Protein AF-A0A7R9JZ97-F1 (afdb_monomer_lite)

Structure (mmCIF, N/CA/C/O backbone):
data_AF-A0A7R9JZ97-F1
#
_entry.id   AF-A0A7R9JZ97-F1
#
loop_
_atom_site.group_PDB
_atom_site.id
_atom_site.type_symbol
_atom_site.label_atom_id
_atom_site.label_alt_id
_atom_site.label_comp_id
_atom_site.label_asym_id
_atom_site.label_entity_id
_atom_site.label_seq_id
_atom_site.pdbx_PDB_ins_code
_atom_site.Cartn_x
_atom_site.Cartn_y
_atom_site.Cartn_z
_atom_site.occupancy
_atom_site.B_iso_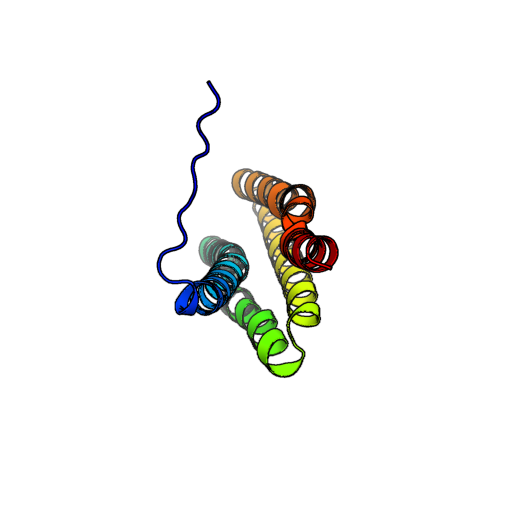or_equiv
_atom_site.auth_seq_id
_atom_site.auth_comp_id
_atom_site.auth_asym_id
_atom_site.auth_atom_id
_atom_site.pdbx_PDB_model_num
ATOM 1 N N . MET A 1 1 ? 43.586 3.370 1.652 1.00 38.28 1 MET A N 1
ATOM 2 C CA . MET A 1 1 ? 42.762 2.169 1.900 1.00 38.28 1 MET A CA 1
ATOM 3 C C . MET A 1 1 ? 41.304 2.519 1.647 1.00 38.28 1 MET A C 1
ATOM 5 O O . MET A 1 1 ? 40.655 3.074 2.518 1.00 38.28 1 MET A O 1
ATOM 9 N N . THR A 1 2 ? 40.803 2.261 0.443 1.00 35.91 2 THR A N 1
ATOM 10 C CA . THR A 1 2 ? 39.376 2.375 0.111 1.00 35.91 2 THR A CA 1
ATOM 11 C C . THR A 1 2 ? 39.011 1.128 -0.677 1.00 35.91 2 THR A C 1
ATOM 13 O O . THR A 1 2 ? 39.303 1.010 -1.865 1.00 35.91 2 THR A O 1
ATOM 16 N N . GLY A 1 3 ? 38.454 0.145 0.029 1.00 35.94 3 GLY A N 1
ATOM 17 C CA . GLY A 1 3 ? 37.932 -1.073 -0.573 1.00 35.94 3 GLY A CA 1
ATOM 18 C C . GLY A 1 3 ? 36.780 -0.721 -1.505 1.00 35.94 3 GLY A C 1
ATOM 19 O O . GLY A 1 3 ? 35.680 -0.416 -1.053 1.00 35.94 3 GLY A O 1
ATOM 20 N N . ARG A 1 4 ? 37.043 -0.746 -2.813 1.00 39.22 4 ARG A N 1
ATOM 21 C CA . ARG A 1 4 ? 36.002 -0.888 -3.828 1.00 39.22 4 ARG A CA 1
ATOM 22 C C . ARG A 1 4 ? 35.438 -2.296 -3.679 1.00 39.22 4 ARG A C 1
ATOM 24 O O . ARG A 1 4 ? 36.091 -3.253 -4.078 1.00 39.22 4 ARG A O 1
ATOM 31 N N . SER A 1 5 ? 34.232 -2.431 -3.139 1.00 38.88 5 SER A N 1
ATOM 32 C CA . SER A 1 5 ? 33.406 -3.599 -3.432 1.00 38.88 5 SER A CA 1
ATOM 33 C C . SER A 1 5 ? 32.887 -3.441 -4.861 1.00 38.88 5 SER A C 1
ATOM 35 O O . SER A 1 5 ? 31.797 -2.938 -5.126 1.00 38.88 5 SER A O 1
ATOM 37 N N . SER A 1 6 ? 33.737 -3.807 -5.817 1.00 40.62 6 SER A N 1
ATOM 38 C CA . SER A 1 6 ? 33.324 -4.132 -7.174 1.00 40.62 6 SER A CA 1
ATOM 39 C C . SER A 1 6 ? 32.342 -5.294 -7.081 1.00 40.62 6 SER A C 1
ATOM 41 O O . SER A 1 6 ? 32.736 -6.446 -6.926 1.00 40.62 6 SER A O 1
ATOM 43 N N . PHE A 1 7 ? 31.053 -4.968 -7.114 1.00 47.00 7 PHE A N 1
ATOM 44 C CA . PHE A 1 7 ? 30.013 -5.915 -7.477 1.00 47.00 7 PHE A CA 1
ATOM 45 C C . PHE A 1 7 ? 30.275 -6.253 -8.944 1.00 47.00 7 PHE A C 1
ATOM 47 O O . PHE A 1 7 ? 29.894 -5.488 -9.827 1.00 47.00 7 PHE A O 1
ATOM 54 N N . ASP A 1 8 ? 31.058 -7.302 -9.181 1.00 45.81 8 ASP A N 1
ATOM 55 C CA . ASP A 1 8 ? 31.344 -7.805 -10.517 1.00 45.81 8 ASP A CA 1
ATOM 56 C C . ASP A 1 8 ? 30.029 -8.382 -11.062 1.00 45.81 8 ASP A C 1
ATOM 58 O O . ASP A 1 8 ? 29.520 -9.366 -10.507 1.00 45.81 8 ASP A O 1
ATOM 62 N N . PRO A 1 9 ? 29.371 -7.736 -12.042 1.00 45.81 9 PRO A N 1
ATOM 63 C CA . PRO A 1 9 ? 28.122 -8.247 -12.555 1.00 45.81 9 PRO A CA 1
ATOM 64 C C . PRO A 1 9 ? 28.486 -9.422 -13.456 1.00 45.81 9 PRO A C 1
ATOM 66 O O . PRO A 1 9 ? 28.902 -9.244 -14.600 1.00 45.81 9 PRO A O 1
ATOM 69 N N . GLY A 1 10 ? 28.355 -10.632 -12.913 1.00 47.16 10 GLY A N 1
ATOM 70 C CA . GLY A 1 10 ? 28.455 -11.859 -13.687 1.00 47.16 10 GLY A CA 1
ATOM 71 C C . GLY A 1 10 ? 27.667 -11.734 -14.993 1.00 47.16 10 GLY A C 1
ATOM 72 O O . GLY A 1 10 ? 26.502 -11.351 -14.985 1.00 47.16 10 GLY A O 1
ATOM 73 N N . ASN A 1 11 ? 28.351 -12.032 -16.096 1.00 51.38 11 ASN A N 1
ATOM 74 C CA . ASN A 1 11 ? 27.884 -12.031 -17.481 1.00 51.38 11 ASN A CA 1
ATOM 75 C C . ASN A 1 11 ? 27.031 -10.802 -17.918 1.00 51.38 11 ASN A C 1
ATOM 77 O O . ASN A 1 11 ? 25.816 -10.777 -17.689 1.00 51.38 11 ASN A O 1
ATOM 81 N N . PRO A 1 12 ? 27.609 -9.817 -18.641 1.00 57.66 12 PRO A N 1
ATOM 82 C CA . PRO A 1 12 ? 26.900 -8.610 -19.086 1.00 57.66 12 PRO A CA 1
ATOM 83 C C . PRO A 1 12 ? 25.666 -8.889 -19.963 1.00 57.66 12 PRO A C 1
ATOM 85 O O . PRO A 1 12 ? 24.731 -8.094 -19.947 1.00 57.66 12 PRO A O 1
ATOM 88 N N . GLU A 1 13 ? 25.591 -10.043 -20.641 1.00 58.62 13 GLU A N 1
ATOM 89 C CA . GLU A 1 13 ? 24.392 -10.473 -21.387 1.00 58.62 13 GLU A CA 1
ATOM 90 C C . GLU A 1 13 ? 23.149 -10.693 -20.503 1.00 58.62 13 GLU A C 1
ATOM 92 O O . GLU A 1 13 ? 22.011 -10.647 -20.982 1.00 58.62 13 GLU A O 1
ATOM 97 N N . TYR A 1 14 ? 23.350 -10.958 -19.210 1.00 59.50 14 TYR A N 1
ATOM 98 C CA . TYR A 1 14 ? 22.276 -11.251 -18.261 1.00 59.50 14 TYR A CA 1
ATOM 99 C C . TYR A 1 14 ? 21.974 -10.087 -17.315 1.00 59.50 14 TYR A C 1
ATOM 101 O O . TYR A 1 14 ? 20.901 -10.086 -16.707 1.00 59.50 14 TYR A O 1
ATOM 109 N N . GLY A 1 15 ? 22.841 -9.072 -17.240 1.00 62.28 15 GLY A N 1
ATOM 110 C CA . GLY A 1 15 ? 22.661 -7.903 -16.373 1.00 62.28 15 GLY A CA 1
ATOM 111 C C . GLY A 1 15 ? 21.317 -7.200 -16.587 1.00 62.28 15 GLY A C 1
ATOM 112 O O . GLY A 1 15 ? 20.566 -6.993 -15.632 1.00 62.28 15 GLY A O 1
ATOM 113 N N . ASP A 1 16 ? 20.949 -6.941 -17.844 1.00 63.81 16 ASP A N 1
ATOM 114 C CA . ASP A 1 16 ? 19.695 -6.254 -18.189 1.00 63.81 16 ASP A CA 1
ATOM 115 C C . ASP A 1 16 ? 18.449 -7.104 -17.903 1.00 63.81 16 ASP A C 1
ATOM 117 O O . ASP A 1 16 ? 17.411 -6.600 -17.458 1.00 63.81 16 ASP A O 1
ATOM 121 N N . LYS A 1 17 ? 18.544 -8.423 -18.112 1.00 69.19 17 LYS A N 1
ATOM 122 C CA . LYS A 1 17 ? 17.447 -9.365 -17.841 1.00 69.19 17 LYS A CA 1
ATOM 123 C C . LYS A 1 17 ? 17.207 -9.498 -16.338 1.00 69.19 17 LYS A C 1
ATOM 125 O O . LYS A 1 17 ? 16.062 -9.416 -15.893 1.00 69.19 17 LYS A O 1
ATOM 130 N N . VAL A 1 18 ? 18.277 -9.631 -15.554 1.00 71.75 18 VAL A N 1
ATOM 131 C CA . VAL A 1 18 ? 18.224 -9.702 -14.087 1.00 71.75 18 VAL A CA 1
ATOM 132 C C . VAL A 1 18 ? 17.720 -8.384 -13.499 1.00 71.75 18 VAL A C 1
ATOM 134 O O . VAL A 1 18 ? 16.850 -8.406 -12.630 1.00 71.75 18 VAL A O 1
ATOM 137 N N . ALA A 1 19 ? 18.165 -7.236 -14.019 1.00 67.38 19 ALA A N 1
ATOM 138 C CA . ALA A 1 19 ? 17.659 -5.928 -13.605 1.00 67.38 19 ALA A CA 1
ATOM 139 C C . ALA A 1 19 ? 16.147 -5.792 -13.858 1.00 67.38 19 ALA A C 1
ATOM 141 O O . ALA A 1 19 ? 15.405 -5.321 -12.991 1.00 67.38 19 ALA A O 1
ATOM 142 N N . LYS A 1 20 ? 15.658 -6.264 -15.012 1.00 66.25 20 LYS A N 1
ATOM 143 C CA . LYS A 1 20 ? 14.229 -6.234 -15.360 1.00 66.25 20 LYS A CA 1
ATOM 144 C C . LYS A 1 20 ? 13.383 -7.140 -14.463 1.00 66.25 20 LYS A C 1
ATOM 146 O O . LYS A 1 20 ? 12.295 -6.733 -14.058 1.00 66.25 20 LYS A O 1
ATOM 151 N N . VAL A 1 21 ? 13.863 -8.343 -14.149 1.00 73.00 21 VAL A N 1
ATOM 152 C CA . VAL A 1 21 ? 13.177 -9.269 -13.231 1.00 73.00 21 VAL A CA 1
ATOM 153 C C . VAL A 1 21 ? 13.182 -8.710 -11.811 1.00 73.00 21 VAL A C 1
ATOM 155 O O . VAL A 1 21 ? 12.120 -8.600 -11.209 1.00 73.00 21 VAL A O 1
ATOM 158 N N . SER A 1 22 ? 14.337 -8.255 -11.320 1.00 70.25 22 SER A N 1
ATOM 159 C CA . SER A 1 22 ? 14.476 -7.638 -9.996 1.00 70.25 22 SER A CA 1
ATOM 160 C C . SER A 1 22 ? 13.522 -6.452 -9.816 1.00 70.25 22 SER A C 1
ATOM 162 O O . SER A 1 22 ? 12.802 -6.382 -8.821 1.00 70.25 22 SER A O 1
ATOM 164 N N . ARG A 1 23 ? 13.401 -5.581 -10.831 1.00 65.38 23 ARG A N 1
ATOM 165 C CA . ARG A 1 23 ? 12.459 -4.449 -10.822 1.00 65.38 23 ARG A CA 1
ATOM 166 C C . ARG A 1 23 ? 10.999 -4.894 -10.707 1.00 65.38 23 ARG A C 1
ATOM 168 O O . ARG A 1 23 ? 10.229 -4.264 -9.988 1.00 65.38 23 ARG A O 1
ATOM 175 N N . LYS A 1 24 ? 10.609 -5.965 -11.405 1.00 70.19 24 LYS A N 1
ATOM 176 C CA . LYS A 1 24 ? 9.248 -6.518 -11.327 1.00 70.19 24 LYS A CA 1
ATOM 177 C C . LYS A 1 24 ? 8.976 -7.164 -9.970 1.00 70.19 24 LYS A C 1
ATOM 179 O O . LYS A 1 24 ? 7.922 -6.919 -9.397 1.00 70.19 24 LYS A O 1
ATOM 184 N N . THR A 1 25 ? 9.924 -7.930 -9.437 1.00 73.38 25 THR A N 1
ATOM 185 C CA . THR A 1 25 ? 9.796 -8.573 -8.122 1.00 73.38 25 THR A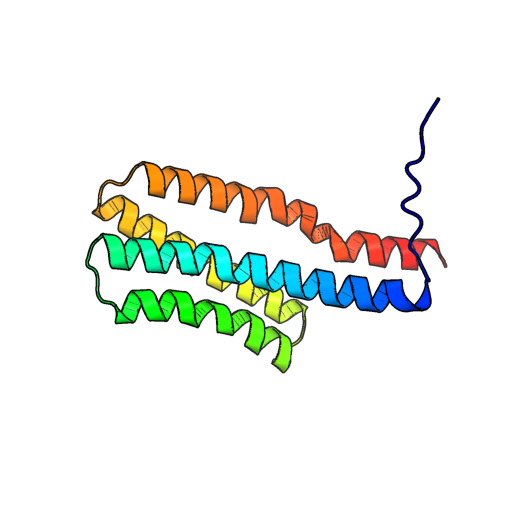 CA 1
ATOM 186 C C . THR A 1 25 ? 9.674 -7.542 -7.004 1.00 73.38 25 THR A C 1
ATOM 188 O O . THR A 1 25 ? 8.810 -7.673 -6.141 1.00 73.38 25 THR A O 1
ATOM 191 N N . LEU A 1 26 ? 10.480 -6.478 -7.051 1.00 68.69 26 LEU A N 1
ATOM 192 C CA . LEU A 1 26 ? 10.370 -5.353 -6.121 1.00 68.69 26 LEU A CA 1
ATOM 193 C C . LEU A 1 26 ? 9.006 -4.670 -6.213 1.00 68.69 26 LEU A C 1
ATOM 195 O O . LEU A 1 26 ? 8.412 -4.398 -5.176 1.00 68.69 26 LEU A O 1
ATOM 199 N N . LEU A 1 27 ? 8.491 -4.439 -7.426 1.00 69.00 27 LEU A N 1
ATOM 200 C CA . LEU A 1 27 ? 7.166 -3.847 -7.626 1.00 69.00 27 LEU A CA 1
ATOM 201 C C . LEU A 1 27 ? 6.061 -4.717 -7.014 1.00 69.00 27 LEU A C 1
ATOM 203 O O . LEU A 1 27 ? 5.209 -4.195 -6.305 1.00 69.00 27 LEU A O 1
ATOM 207 N N . VAL A 1 28 ? 6.107 -6.036 -7.215 1.00 73.38 28 VAL A N 1
ATOM 208 C CA . VAL A 1 28 ? 5.149 -6.968 -6.598 1.00 73.38 28 VAL A CA 1
ATOM 209 C C . VAL A 1 28 ? 5.254 -6.940 -5.072 1.00 73.38 28 VAL A C 1
ATOM 211 O O . VAL A 1 28 ? 4.234 -6.845 -4.397 1.00 73.38 28 VAL A O 1
ATOM 214 N N . GLY A 1 29 ? 6.468 -6.962 -4.513 1.00 73.94 29 GLY A N 1
ATOM 215 C CA . GLY A 1 29 ? 6.666 -6.882 -3.061 1.00 73.94 29 GLY A CA 1
ATOM 216 C C . GLY A 1 29 ? 6.100 -5.594 -2.454 1.00 73.94 29 GLY A C 1
ATOM 217 O O . GLY A 1 29 ? 5.501 -5.619 -1.381 1.00 73.94 29 GLY A O 1
ATOM 218 N N . LEU A 1 30 ? 6.233 -4.483 -3.178 1.00 70.88 30 LEU A N 1
ATOM 219 C CA . LEU A 1 30 ? 5.717 -3.180 -2.774 1.00 70.88 30 LEU A CA 1
ATOM 220 C C . LEU A 1 30 ? 4.190 -3.106 -2.819 1.00 70.88 30 LEU A C 1
ATOM 222 O O . LEU A 1 30 ? 3.561 -2.587 -1.902 1.00 70.88 30 LEU A O 1
ATOM 226 N N . VAL A 1 31 ? 3.600 -3.661 -3.874 1.00 78.25 31 VAL A N 1
ATOM 227 C CA . VAL A 1 31 ? 2.159 -3.596 -4.113 1.00 78.25 31 VAL A CA 1
ATOM 228 C C . VAL A 1 31 ? 1.391 -4.599 -3.253 1.00 78.25 31 VAL A C 1
ATOM 230 O O . VAL A 1 31 ? 0.273 -4.297 -2.860 1.00 78.25 31 VAL A O 1
ATOM 233 N N . CYS A 1 32 ? 1.963 -5.760 -2.921 1.00 82.88 32 CYS A N 1
ATOM 234 C CA . CYS A 1 32 ? 1.252 -6.808 -2.181 1.00 82.88 32 CYS A CA 1
ATOM 235 C C . CYS A 1 32 ? 1.323 -6.668 -0.655 1.00 82.88 32 CYS A C 1
ATOM 237 O O . CYS A 1 32 ? 0.396 -7.095 0.026 1.00 82.88 32 CYS A O 1
ATOM 239 N N . GLY A 1 33 ? 2.389 -6.083 -0.098 1.00 84.56 33 GLY A N 1
ATOM 240 C CA . GLY A 1 33 ? 2.588 -6.068 1.357 1.00 84.56 33 GLY A CA 1
ATOM 241 C C . GLY A 1 33 ? 1.468 -5.349 2.116 1.00 84.56 33 GLY A C 1
ATOM 242 O O . GLY A 1 33 ? 0.832 -5.928 2.994 1.00 84.56 33 GLY A O 1
ATOM 243 N N . LEU A 1 34 ? 1.198 -4.093 1.756 1.00 87.31 34 LEU A N 1
ATOM 244 C CA . LEU A 1 34 ? 0.224 -3.261 2.462 1.00 87.31 34 LEU A CA 1
ATOM 245 C C . LEU A 1 34 ? -1.230 -3.756 2.314 1.00 87.31 34 LEU A C 1
ATOM 247 O O . LEU A 1 34 ? -1.931 -3.800 3.325 1.00 87.31 34 LEU A O 1
ATOM 251 N N . PRO A 1 35 ? -1.707 -4.173 1.126 1.00 88.94 35 PRO A N 1
ATOM 252 C CA . PRO A 1 35 ? -3.080 -4.653 0.994 1.00 88.94 35 PRO A CA 1
ATOM 253 C C . PRO A 1 35 ? -3.332 -5.993 1.692 1.00 88.94 35 PRO A C 1
ATOM 255 O O . PRO A 1 35 ? -4.446 -6.225 2.156 1.00 88.94 35 PRO A O 1
ATOM 258 N N . CYS A 1 36 ? -2.311 -6.847 1.837 1.00 90.00 36 CYS A N 1
ATOM 259 C CA . CYS A 1 36 ? -2.404 -8.039 2.685 1.00 90.00 36 CYS A CA 1
ATOM 260 C C . CYS A 1 36 ? -2.614 -7.668 4.157 1.00 90.00 36 CYS A C 1
ATOM 262 O O . CYS A 1 36 ? -3.504 -8.220 4.797 1.00 90.00 36 CYS A O 1
ATOM 264 N N . ILE A 1 37 ? -1.854 -6.692 4.668 1.00 89.38 37 ILE A N 1
ATOM 265 C CA . ILE A 1 37 ? -2.013 -6.193 6.042 1.00 89.38 37 ILE A CA 1
ATOM 266 C C . ILE A 1 37 ? -3.407 -5.581 6.235 1.00 89.38 37 ILE A C 1
ATOM 268 O O . ILE A 1 37 ? -4.062 -5.853 7.238 1.00 89.38 37 ILE A O 1
ATOM 272 N N . ALA A 1 38 ? -3.889 -4.788 5.270 1.00 89.31 38 ALA A N 1
ATOM 273 C CA . ALA A 1 38 ? -5.239 -4.229 5.312 1.00 89.31 38 ALA A CA 1
ATOM 274 C C . ALA A 1 38 ? -6.301 -5.338 5.372 1.00 89.31 38 ALA A C 1
ATOM 276 O O . ALA A 1 38 ? -7.169 -5.319 6.239 1.00 89.31 38 ALA A O 1
ATOM 277 N N . ALA A 1 39 ? -6.209 -6.338 4.494 1.00 92.00 39 ALA A N 1
ATOM 278 C CA . ALA A 1 39 ? -7.153 -7.448 4.465 1.00 92.00 39 ALA A CA 1
ATOM 279 C C . ALA A 1 39 ? -7.160 -8.247 5.777 1.00 92.00 39 ALA A C 1
ATOM 281 O O . ALA A 1 39 ? -8.232 -8.549 6.298 1.00 92.00 39 ALA A O 1
ATOM 282 N N . GLU A 1 40 ? -5.985 -8.545 6.335 1.00 91.81 40 GLU A N 1
ATOM 283 C CA . GLU A 1 40 ? -5.856 -9.234 7.620 1.00 91.81 40 GLU A CA 1
ATOM 284 C C . GLU A 1 40 ? -6.492 -8.428 8.757 1.00 91.81 40 GLU A C 1
ATOM 286 O O . GLU A 1 40 ? -7.266 -8.983 9.534 1.00 91.81 40 GLU A O 1
ATOM 291 N N . LEU A 1 41 ? -6.253 -7.114 8.807 1.00 90.00 41 LEU A N 1
ATOM 292 C CA . LEU A 1 41 ? -6.834 -6.224 9.812 1.00 90.00 41 LEU A CA 1
ATOM 293 C C . LEU A 1 41 ? -8.372 -6.245 9.759 1.00 90.00 41 LEU A C 1
ATOM 295 O O . LEU A 1 41 ? -9.033 -6.407 10.783 1.00 90.00 41 LEU A O 1
ATOM 299 N N . TYR A 1 42 ? -8.952 -6.136 8.560 1.00 91.19 42 TYR A N 1
ATOM 300 C CA . TYR A 1 42 ? -10.405 -6.185 8.374 1.00 91.19 42 TYR A CA 1
ATOM 301 C C . TYR A 1 42 ? -10.997 -7.542 8.775 1.00 91.19 42 TYR A C 1
ATOM 303 O O . TYR A 1 42 ? -12.063 -7.586 9.390 1.00 91.19 42 TYR A O 1
ATOM 311 N N . LEU A 1 43 ? -10.316 -8.646 8.455 1.00 91.31 43 LEU A N 1
ATOM 312 C CA . LEU A 1 43 ? -10.751 -9.985 8.860 1.00 91.31 43 LEU A CA 1
ATOM 313 C C . LEU A 1 43 ? -10.636 -10.189 10.376 1.00 91.31 43 LEU A C 1
ATOM 315 O O . LEU A 1 43 ? -11.536 -10.783 10.967 1.00 91.31 43 LEU A O 1
ATOM 319 N N . TYR A 1 44 ? -9.572 -9.678 10.999 1.00 91.12 44 TYR A N 1
ATOM 320 C CA . TYR A 1 44 ? -9.319 -9.799 12.434 1.00 91.12 44 TYR A CA 1
ATOM 321 C C . TYR A 1 44 ? -10.401 -9.111 13.274 1.00 91.12 44 TYR A C 1
ATOM 323 O O . TYR A 1 44 ? -10.912 -9.701 14.222 1.00 91.12 44 TYR A O 1
ATOM 331 N N . TYR A 1 45 ? -10.810 -7.899 12.889 1.00 89.31 45 TYR A N 1
ATOM 332 C CA . TYR A 1 45 ? -11.878 -7.159 13.575 1.00 89.31 45 TYR A CA 1
ATOM 333 C C . TYR A 1 45 ? -13.299 -7.584 13.166 1.00 89.31 45 TYR A C 1
ATOM 335 O O . TYR A 1 45 ? -14.279 -7.004 13.622 1.00 89.31 45 TYR A O 1
ATOM 343 N N . GLY A 1 46 ? -13.443 -8.608 12.317 1.00 89.31 46 GLY A N 1
ATOM 344 C CA . GLY A 1 46 ? -14.752 -9.148 11.941 1.00 89.31 46 GLY A CA 1
ATOM 345 C C . GLY A 1 46 ? -15.545 -8.284 10.953 1.00 89.31 46 GLY A C 1
ATOM 346 O O . GLY A 1 46 ? -16.761 -8.452 10.835 1.00 89.31 46 GLY A O 1
ATOM 347 N N . TYR A 1 47 ? -14.887 -7.386 10.212 1.00 90.44 47 TYR A N 1
ATOM 348 C CA . TYR A 1 47 ? -15.527 -6.639 9.130 1.00 90.44 47 TYR A CA 1
ATOM 349 C C . TYR A 1 47 ? -15.881 -7.550 7.940 1.00 90.44 47 TYR A C 1
ATOM 3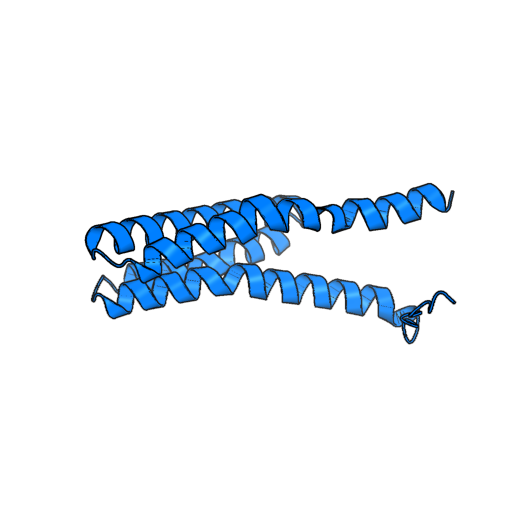51 O O . TYR A 1 47 ? -15.482 -8.713 7.836 1.00 90.44 47 TYR A O 1
ATOM 359 N N . ARG A 1 48 ? -16.659 -7.007 6.995 1.00 89.69 48 ARG A N 1
ATOM 360 C CA . ARG A 1 48 ? -17.114 -7.736 5.804 1.00 89.69 48 ARG A CA 1
ATOM 361 C C . ARG A 1 48 ? -15.937 -8.263 4.978 1.00 89.69 48 ARG A C 1
ATOM 363 O O . ARG A 1 48 ? -15.099 -7.491 4.513 1.00 89.69 48 ARG A O 1
ATOM 370 N N . ARG A 1 49 ? -15.958 -9.570 4.695 1.00 90.69 49 ARG A N 1
ATOM 371 C CA . ARG A 1 49 ? -14.957 -10.261 3.860 1.00 90.69 49 ARG A CA 1
ATOM 372 C C . ARG A 1 49 ? -14.815 -9.646 2.469 1.00 90.69 49 ARG A C 1
ATOM 374 O O . ARG A 1 49 ? -13.712 -9.601 1.942 1.00 90.69 49 ARG A O 1
ATOM 381 N N . ASP A 1 50 ? -15.904 -9.117 1.915 1.00 91.50 50 ASP A N 1
ATOM 382 C CA . ASP A 1 50 ? -15.907 -8.449 0.608 1.00 91.50 50 ASP A CA 1
ATOM 383 C C . ASP A 1 50 ? -14.916 -7.277 0.561 1.00 91.50 50 ASP A C 1
ATOM 385 O O . ASP A 1 50 ? -14.224 -7.083 -0.435 1.00 91.50 50 ASP A O 1
ATOM 389 N N . VAL A 1 51 ? -14.803 -6.522 1.660 1.00 88.56 51 VAL A N 1
ATOM 390 C CA . VAL A 1 51 ? -13.888 -5.378 1.762 1.00 88.56 51 VAL A CA 1
ATOM 391 C C . VAL A 1 51 ? -12.445 -5.864 1.885 1.00 88.56 51 VAL A C 1
ATOM 393 O O . VAL A 1 51 ? -11.568 -5.359 1.189 1.00 88.56 51 VAL A O 1
ATOM 396 N N . ALA A 1 52 ? -12.199 -6.906 2.683 1.00 89.81 52 ALA A N 1
ATOM 397 C CA . ALA A 1 52 ? -10.877 -7.525 2.782 1.00 89.81 52 ALA A CA 1
ATOM 398 C C . ALA A 1 52 ? -10.392 -8.059 1.419 1.00 89.81 52 ALA A C 1
ATOM 400 O O . ALA A 1 52 ? -9.252 -7.819 1.019 1.00 89.81 52 ALA A O 1
ATOM 401 N N . PHE A 1 53 ? -11.269 -8.714 0.652 1.00 91.62 53 PHE A N 1
ATOM 402 C CA . PHE A 1 53 ? -10.944 -9.154 -0.705 1.00 91.62 53 PHE A CA 1
ATOM 403 C C . PHE A 1 53 ? -10.760 -7.991 -1.681 1.00 91.62 53 PHE A C 1
ATOM 405 O O . PHE A 1 53 ? -9.925 -8.095 -2.576 1.00 91.62 53 PHE A O 1
ATOM 412 N N . ALA A 1 54 ? -11.469 -6.872 -1.504 1.00 92.44 54 ALA A N 1
ATOM 413 C CA . ALA A 1 54 ? -11.248 -5.672 -2.307 1.00 92.44 54 ALA A CA 1
ATOM 414 C C . ALA A 1 54 ? -9.842 -5.087 -2.087 1.00 92.44 54 ALA A C 1
ATOM 416 O O . ALA A 1 54 ? -9.184 -4.708 -3.057 1.00 92.44 54 ALA A O 1
ATOM 417 N N . HIS A 1 55 ? -9.339 -5.092 -0.846 1.00 92.31 55 HIS A N 1
ATOM 418 C CA . HIS A 1 55 ? -7.950 -4.723 -0.560 1.00 92.31 55 HIS A CA 1
ATOM 419 C C . HIS A 1 55 ? -6.972 -5.639 -1.298 1.00 92.31 55 HIS A C 1
ATOM 421 O O . HIS A 1 55 ? -6.148 -5.151 -2.071 1.00 92.31 55 HIS A O 1
ATOM 427 N N . LEU A 1 56 ? -7.119 -6.961 -1.185 1.00 90.50 56 LEU A N 1
ATOM 428 C CA . LEU A 1 56 ? -6.267 -7.904 -1.924 1.00 90.50 56 LEU A CA 1
ATOM 429 C C . LEU A 1 56 ? -6.361 -7.708 -3.444 1.00 90.50 56 LEU A C 1
ATOM 431 O O . LEU A 1 56 ? -5.339 -7.685 -4.126 1.00 90.50 56 LEU A O 1
ATOM 435 N N . GLY A 1 57 ? -7.564 -7.503 -3.980 1.00 89.69 57 GLY A N 1
ATOM 436 C CA . GLY A 1 57 ? -7.792 -7.252 -5.403 1.00 89.69 57 GLY A CA 1
ATOM 437 C C . GLY A 1 57 ? -7.157 -5.951 -5.897 1.00 89.69 57 GLY A C 1
ATOM 438 O O . GLY A 1 57 ? -6.715 -5.884 -7.043 1.00 89.69 57 GLY A O 1
ATOM 439 N N . SER A 1 58 ? -7.026 -4.939 -5.032 1.00 90.75 58 SER A N 1
ATOM 440 C CA . SER A 1 58 ? -6.390 -3.665 -5.390 1.00 90.75 58 SER A CA 1
ATOM 441 C C . SER A 1 58 ? -4.926 -3.824 -5.829 1.00 90.75 58 SER A C 1
ATOM 443 O O . SER A 1 58 ? -4.441 -3.023 -6.627 1.00 90.75 58 SER A O 1
ATOM 445 N N . THR A 1 59 ? -4.254 -4.908 -5.416 1.00 87.88 59 THR A N 1
ATOM 446 C CA . THR A 1 59 ? -2.884 -5.254 -5.843 1.00 87.88 59 THR A CA 1
ATOM 447 C C . THR A 1 59 ? -2.764 -5.530 -7.344 1.00 87.88 59 THR A C 1
ATOM 449 O O . THR A 1 59 ? -1.691 -5.368 -7.926 1.00 87.88 59 THR A O 1
ATOM 452 N N . LEU A 1 60 ? -3.860 -5.918 -8.000 1.00 87.94 60 LEU A N 1
ATOM 453 C CA . LEU A 1 60 ? -3.876 -6.210 -9.432 1.00 87.94 60 LEU A CA 1
ATOM 454 C C . LEU A 1 60 ? -3.894 -4.937 -10.280 1.00 87.94 60 LEU A C 1
ATOM 456 O O . LEU A 1 60 ? -3.488 -4.977 -11.441 1.00 87.94 60 LEU A O 1
ATOM 460 N N . ILE A 1 61 ? -4.326 -3.802 -9.718 1.00 88.31 61 ILE A N 1
ATOM 461 C CA . ILE A 1 61 ? -4.489 -2.552 -10.468 1.00 88.31 61 ILE A CA 1
ATOM 462 C C . ILE A 1 61 ? -3.137 -2.049 -11.001 1.00 88.31 61 ILE A C 1
ATOM 464 O O . ILE A 1 61 ? -3.030 -1.856 -12.215 1.00 88.31 61 ILE 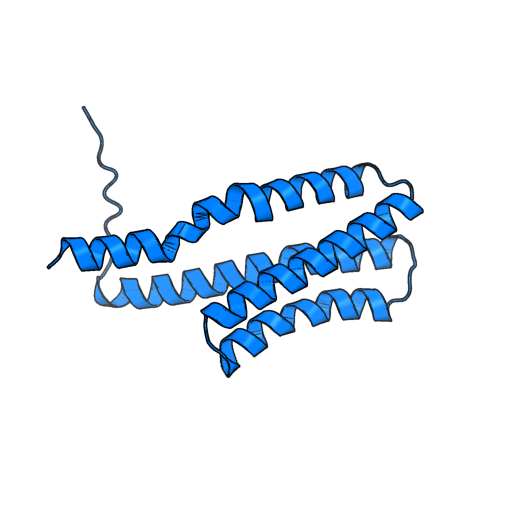A O 1
ATOM 468 N N . PRO A 1 62 ? -2.067 -1.912 -10.191 1.00 84.12 62 PRO A N 1
ATOM 469 C CA . PRO A 1 62 ? -0.788 -1.426 -10.702 1.00 84.12 62 PRO A CA 1
ATOM 470 C C . PRO A 1 62 ? -0.149 -2.394 -11.700 1.00 84.12 62 PRO A C 1
ATOM 472 O O . PRO A 1 62 ? 0.512 -1.958 -12.642 1.00 84.12 62 PRO A O 1
ATOM 475 N N . VAL A 1 63 ? -0.387 -3.701 -11.535 1.00 82.75 63 VAL A N 1
ATOM 476 C CA . VAL A 1 63 ? 0.075 -4.738 -12.469 1.00 82.75 63 VAL A CA 1
ATOM 477 C C . VAL A 1 63 ? -0.634 -4.601 -13.818 1.00 82.75 63 VAL A C 1
ATOM 479 O O . VAL A 1 63 ? 0.024 -4.575 -14.858 1.00 82.75 63 VAL A O 1
ATOM 482 N N . ALA A 1 64 ? -1.960 -4.448 -13.818 1.00 85.56 64 ALA A N 1
ATOM 483 C CA . ALA A 1 64 ? -2.743 -4.237 -15.032 1.00 85.56 64 ALA A CA 1
ATOM 484 C C . ALA A 1 64 ? -2.344 -2.933 -15.744 1.00 85.56 64 ALA A C 1
ATOM 486 O O . ALA A 1 64 ? -2.111 -2.931 -16.953 1.00 85.56 64 ALA A O 1
ATOM 487 N N . VAL A 1 65 ? -2.175 -1.838 -14.996 1.00 85.56 65 VAL A N 1
ATOM 488 C CA . VAL A 1 65 ? -1.727 -0.548 -15.545 1.00 85.56 65 VAL A CA 1
ATOM 489 C C . VAL A 1 65 ? -0.318 -0.661 -16.133 1.00 85.56 65 VAL A C 1
ATOM 491 O O . VAL A 1 65 ? -0.059 -0.105 -17.200 1.00 85.56 65 VAL A O 1
ATOM 494 N N . GLN A 1 66 ? 0.586 -1.421 -15.509 1.00 80.31 66 GLN A N 1
ATOM 495 C CA . GLN A 1 66 ? 1.924 -1.657 -16.058 1.00 80.31 66 GLN A CA 1
ATOM 496 C C . GLN A 1 66 ? 1.895 -2.383 -17.403 1.00 80.31 66 GLN A C 1
ATOM 498 O O . GLN A 1 66 ? 2.705 -2.060 -18.275 1.00 80.31 66 GLN A O 1
ATOM 503 N N . LEU A 1 67 ? 0.981 -3.339 -17.577 1.00 82.25 67 LEU A N 1
ATOM 504 C CA . LEU A 1 67 ? 0.834 -4.089 -18.825 1.00 82.25 67 LEU A CA 1
ATOM 505 C C . LEU A 1 67 ? 0.180 -3.257 -19.939 1.00 82.25 67 LEU A C 1
ATOM 507 O O . LEU A 1 67 ? 0.573 -3.401 -21.092 1.00 82.25 67 LEU A O 1
ATOM 511 N N . LEU A 1 68 ? -0.780 -2.389 -19.604 1.00 86.81 68 LEU A N 1
ATOM 512 C CA . LEU A 1 68 ? -1.587 -1.653 -20.588 1.00 86.81 68 LEU A CA 1
ATOM 513 C C . LEU A 1 68 ? -1.051 -0.252 -20.923 1.00 86.81 68 LEU A C 1
ATOM 515 O O . LEU A 1 68 ? -1.161 0.190 -22.062 1.00 86.81 68 LEU A O 1
ATOM 519 N N . MET A 1 69 ? -0.495 0.462 -19.941 1.00 81.31 69 MET A N 1
ATOM 520 C CA . MET A 1 69 ? -0.154 1.893 -20.041 1.00 81.31 69 MET A CA 1
ATOM 521 C C . MET A 1 69 ? 1.336 2.190 -19.811 1.00 81.31 69 MET A C 1
ATOM 523 O O . MET A 1 69 ? 1.766 3.341 -19.896 1.00 81.31 69 MET A O 1
ATOM 527 N N . GLY A 1 70 ? 2.143 1.168 -19.518 1.00 74.19 70 GLY A N 1
ATOM 528 C CA . GLY A 1 70 ? 3.584 1.304 -19.329 1.00 74.19 70 GLY A CA 1
ATOM 529 C C . GLY A 1 70 ? 4.011 1.777 -17.932 1.00 74.19 70 GLY A C 1
ATOM 530 O O . GLY A 1 70 ? 3.215 1.984 -17.015 1.00 74.19 70 GLY A O 1
ATOM 531 N N . SER A 1 71 ? 5.329 1.910 -17.748 1.00 70.62 71 SER A N 1
ATOM 532 C CA . SER A 1 71 ? 5.952 1.969 -16.415 1.00 70.62 71 SER A CA 1
ATOM 533 C C . SER A 1 71 ? 5.668 3.246 -15.614 1.00 70.62 71 SER A C 1
ATOM 535 O O . SER A 1 71 ? 5.612 3.174 -14.388 1.00 70.62 71 SER A O 1
ATOM 537 N N . ASN A 1 72 ? 5.507 4.401 -16.267 1.00 71.19 72 ASN A N 1
ATOM 538 C CA . ASN A 1 72 ? 5.252 5.666 -15.563 1.00 71.19 72 ASN A CA 1
ATOM 539 C C . ASN A 1 72 ? 3.830 5.713 -14.994 1.00 71.19 72 ASN A C 1
ATOM 541 O O . ASN A 1 72 ? 3.639 6.107 -13.847 1.00 71.19 72 ASN A O 1
ATOM 545 N N . SER A 1 73 ? 2.845 5.238 -15.762 1.00 75.88 73 SER A N 1
ATOM 546 C CA . SER A 1 73 ? 1.452 5.167 -15.308 1.00 75.88 73 SER A CA 1
ATOM 547 C C . SER A 1 73 ? 1.283 4.143 -14.181 1.00 75.88 73 SER A C 1
ATOM 549 O O . SER A 1 73 ? 0.591 4.397 -13.195 1.00 75.88 73 SER A O 1
ATOM 551 N N . ALA A 1 74 ? 1.994 3.011 -14.273 1.00 74.00 74 ALA A N 1
ATOM 552 C CA . ALA A 1 74 ? 2.005 1.992 -13.227 1.00 74.00 74 ALA A CA 1
ATOM 553 C C . ALA A 1 74 ? 2.456 2.560 -11.886 1.00 74.00 74 ALA A C 1
ATOM 555 O O . ALA A 1 74 ? 1.865 2.261 -10.857 1.00 74.00 74 ALA A O 1
ATOM 556 N N . ARG A 1 75 ? 3.475 3.420 -11.901 1.00 76.62 75 ARG A N 1
ATOM 557 C CA . ARG A 1 75 ? 4.015 4.019 -10.688 1.00 76.62 75 ARG A CA 1
ATOM 558 C C . ARG A 1 75 ? 3.003 4.917 -9.975 1.00 76.62 75 ARG A C 1
ATOM 560 O O . ARG A 1 75 ? 2.790 4.731 -8.783 1.00 76.62 75 ARG A O 1
ATOM 567 N N . ASN A 1 76 ? 2.330 5.807 -10.707 1.00 80.50 76 ASN A N 1
ATOM 568 C CA . ASN A 1 76 ? 1.238 6.599 -10.134 1.00 80.50 76 ASN A CA 1
ATOM 569 C C . ASN A 1 76 ? 0.124 5.696 -9.587 1.00 80.50 76 ASN A C 1
ATOM 571 O O . ASN A 1 76 ? -0.449 5.982 -8.542 1.00 80.50 76 ASN A O 1
ATOM 575 N N . SER A 1 77 ? -0.175 4.591 -10.273 1.00 83.06 77 SER A N 1
ATOM 576 C CA . SER A 1 77 ? -1.164 3.626 -9.796 1.00 83.06 77 SER A CA 1
ATOM 577 C C . SER A 1 77 ? -0.744 2.954 -8.483 1.00 83.06 77 SER A C 1
ATOM 579 O O . SER A 1 77 ? -1.591 2.816 -7.602 1.00 83.06 77 SER A O 1
ATOM 581 N N . VAL A 1 78 ? 0.538 2.600 -8.308 1.00 84.56 78 VAL A N 1
ATOM 582 C CA . VAL A 1 78 ? 1.054 2.096 -7.022 1.00 84.56 78 VAL A CA 1
ATOM 583 C C . VAL A 1 78 ? 0.845 3.133 -5.922 1.00 84.56 78 VAL A C 1
ATOM 585 O O . VAL A 1 78 ? 0.344 2.776 -4.860 1.00 84.56 78 VAL A O 1
ATOM 588 N N . ASP A 1 79 ? 1.163 4.406 -6.168 1.00 85.50 79 ASP A N 1
ATOM 589 C CA . ASP A 1 79 ? 1.010 5.467 -5.165 1.00 85.50 79 ASP A CA 1
ATOM 590 C C . ASP A 1 79 ? -0.448 5.620 -4.710 1.00 85.50 79 ASP A C 1
ATOM 592 O O . ASP A 1 79 ? -0.716 5.648 -3.509 1.00 85.50 79 ASP A O 1
ATOM 596 N N . TRP A 1 80 ? -1.400 5.630 -5.650 1.00 87.44 80 TRP A N 1
ATOM 597 C CA . TRP A 1 80 ? -2.830 5.720 -5.337 1.00 87.44 80 TRP A CA 1
ATOM 598 C C . TRP A 1 80 ? -3.360 4.499 -4.587 1.00 87.44 80 TRP A C 1
ATOM 600 O O . TRP A 1 80 ? -4.073 4.650 -3.595 1.00 87.44 80 TRP A O 1
ATOM 610 N N . VAL A 1 81 ? -3.001 3.291 -5.028 1.00 89.06 81 VAL A N 1
ATOM 611 C CA . VAL A 1 81 ? -3.407 2.049 -4.353 1.00 89.06 81 VAL A CA 1
ATOM 612 C C . VAL A 1 81 ? -2.819 1.996 -2.945 1.00 89.06 81 VAL A C 1
ATOM 614 O O . VAL A 1 81 ? -3.519 1.645 -1.995 1.00 89.06 81 VAL A O 1
ATOM 617 N N . THR A 1 82 ? -1.562 2.404 -2.786 1.00 88.00 82 THR A N 1
ATOM 618 C CA . THR A 1 82 ? -0.879 2.433 -1.489 1.00 88.00 82 THR A CA 1
ATOM 619 C C . THR A 1 82 ? -1.528 3.455 -0.560 1.00 88.00 82 THR A C 1
ATOM 621 O O . THR A 1 82 ? -1.872 3.112 0.568 1.00 88.00 82 THR A O 1
ATOM 624 N N . ALA A 1 83 ? -1.779 4.677 -1.039 1.00 88.88 83 ALA A N 1
ATOM 625 C CA . ALA A 1 83 ? -2.464 5.721 -0.279 1.00 88.88 83 ALA A CA 1
ATOM 626 C C . ALA A 1 83 ? -3.875 5.291 0.156 1.00 88.88 83 ALA A C 1
ATOM 628 O O . ALA A 1 83 ? -4.246 5.493 1.309 1.00 88.88 83 ALA A O 1
ATOM 629 N N . GLY A 1 84 ? -4.643 4.657 -0.736 1.00 90.75 84 GLY A N 1
ATOM 630 C CA . GLY A 1 84 ? -5.990 4.171 -0.430 1.00 90.75 84 GLY A CA 1
ATOM 631 C C . GLY A 1 84 ? -6.005 3.074 0.638 1.00 90.75 84 GLY A C 1
ATOM 632 O O . GLY A 1 84 ? -6.793 3.141 1.581 1.00 90.75 84 GLY A O 1
ATOM 633 N N . ASN A 1 85 ? -5.099 2.095 0.537 1.00 91.19 85 ASN A N 1
ATOM 634 C CA . ASN A 1 85 ? -4.960 1.043 1.549 1.00 91.19 85 ASN A CA 1
ATOM 635 C C . ASN A 1 85 ? -4.488 1.612 2.897 1.00 91.19 85 ASN A C 1
ATOM 637 O O . ASN A 1 85 ? -5.030 1.241 3.934 1.00 91.19 85 ASN A O 1
ATOM 641 N N . LEU A 1 86 ? -3.542 2.557 2.892 1.00 91.12 86 LEU A N 1
ATOM 642 C CA . LEU A 1 86 ? -3.078 3.245 4.101 1.00 91.12 86 LEU A CA 1
ATOM 643 C C . LEU A 1 86 ? -4.199 4.024 4.785 1.00 91.12 86 LEU A C 1
ATOM 645 O O . LEU A 1 86 ? -4.355 3.930 5.998 1.00 91.12 86 LEU A O 1
ATOM 649 N N . LEU A 1 87 ? -4.987 4.775 4.013 1.00 93.06 87 LEU A N 1
ATOM 650 C CA . LEU A 1 87 ? -6.112 5.539 4.541 1.00 93.06 87 LEU A CA 1
ATOM 651 C C . LEU A 1 87 ? -7.166 4.615 5.156 1.00 93.06 87 LEU A C 1
ATOM 653 O O . LEU A 1 87 ? -7.695 4.902 6.225 1.00 93.06 87 LEU A O 1
ATOM 657 N N . SER A 1 88 ? -7.447 3.491 4.504 1.00 92.44 88 SER A N 1
ATOM 658 C CA . SER A 1 88 ? -8.380 2.492 5.020 1.00 92.44 88 SER A CA 1
ATOM 659 C C . SER A 1 88 ? -7.887 1.855 6.324 1.00 92.44 88 SER A C 1
ATOM 661 O O . SER A 1 88 ? -8.648 1.808 7.291 1.00 92.44 88 SER A O 1
ATOM 663 N N . ILE A 1 89 ? -6.611 1.453 6.398 1.00 91.25 89 ILE A N 1
ATOM 664 C CA . ILE A 1 89 ? -5.995 0.973 7.644 1.00 91.25 89 ILE A CA 1
ATOM 665 C C . ILE A 1 89 ? -6.107 2.053 8.721 1.00 91.25 89 ILE A C 1
ATOM 667 O O . ILE A 1 89 ? -6.569 1.763 9.819 1.00 91.25 89 ILE A O 1
ATOM 671 N N . PHE A 1 90 ? -5.750 3.300 8.407 1.00 92.38 90 PHE A N 1
ATOM 672 C CA . PHE A 1 90 ? -5.826 4.410 9.353 1.00 92.38 90 PHE A CA 1
ATOM 673 C C . PHE A 1 90 ? -7.230 4.550 9.950 1.00 92.38 90 PHE A C 1
ATOM 675 O O . PHE A 1 90 ? -7.376 4.564 11.172 1.00 92.38 90 PHE A O 1
ATOM 682 N N . VAL A 1 91 ? -8.266 4.558 9.106 1.00 91.62 91 VAL A N 1
ATOM 683 C CA . VAL A 1 91 ? -9.666 4.637 9.547 1.00 91.62 91 VAL A CA 1
ATOM 684 C C . VAL A 1 91 ? -10.026 3.477 10.472 1.00 91.62 91 VAL A C 1
ATOM 686 O O . VAL A 1 91 ? -1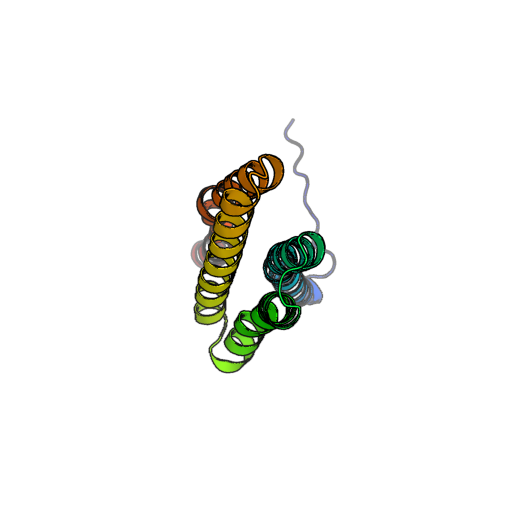0.535 3.723 11.563 1.00 91.62 91 VAL A O 1
ATOM 689 N N . VAL A 1 92 ? -9.728 2.229 10.096 1.00 90.56 92 VAL A N 1
ATOM 690 C CA . VAL A 1 92 ? -10.037 1.073 10.958 1.00 90.56 92 VAL A CA 1
ATOM 691 C C . VAL A 1 92 ? -9.284 1.151 12.278 1.00 90.56 92 VAL A C 1
ATOM 693 O O . VAL A 1 92 ? -9.853 0.896 13.332 1.00 90.56 92 VAL A O 1
ATOM 696 N N . THR A 1 93 ? -8.019 1.561 12.258 1.00 91.00 93 THR A N 1
ATOM 697 C CA . THR A 1 93 ? -7.223 1.656 13.486 1.00 91.00 93 THR A CA 1
ATOM 698 C C . THR A 1 93 ? -7.719 2.745 14.432 1.00 91.00 93 THR A C 1
ATOM 700 O O . THR A 1 93 ? -7.623 2.562 15.643 1.00 91.00 93 THR A O 1
ATOM 703 N N . LEU A 1 94 ? -8.298 3.833 13.910 1.00 91.56 94 LEU A N 1
ATOM 704 C CA . LEU A 1 94 ? -8.976 4.842 14.724 1.00 91.56 94 LEU A CA 1
ATOM 705 C C . LEU A 1 94 ? -10.278 4.308 15.327 1.00 91.56 94 LEU A C 1
ATOM 707 O O . LEU A 1 94 ? -10.526 4.530 16.509 1.00 91.56 94 LEU A O 1
ATOM 711 N N . LEU A 1 95 ? -11.088 3.596 14.537 1.00 91.94 95 LEU A N 1
ATOM 712 C CA . LEU A 1 95 ? -12.354 3.018 15.003 1.00 91.94 95 LEU A CA 1
ATOM 713 C C . LEU A 1 95 ? -12.134 1.977 16.107 1.00 91.94 95 LEU A C 1
ATOM 715 O O . LEU A 1 95 ? -12.834 1.986 17.114 1.00 91.94 95 LEU A O 1
ATOM 719 N N . GLU A 1 96 ? -11.118 1.133 15.949 1.00 91.88 96 GLU A N 1
ATOM 720 C CA . GLU A 1 96 ? -10.811 0.032 16.868 1.00 91.88 96 GLU A CA 1
ATOM 721 C C . GLU A 1 96 ? -9.819 0.423 17.979 1.00 91.88 96 GLU A C 1
ATOM 723 O O . GLU A 1 96 ? -9.365 -0.430 18.740 1.00 91.88 96 GLU A O 1
ATOM 728 N N . SER A 1 97 ? -9.434 1.705 18.070 1.00 89.00 97 SER A N 1
ATOM 729 C CA . SER A 1 97 ? -8.422 2.207 19.019 1.00 89.00 97 SER A CA 1
ATOM 730 C C . SER A 1 97 ? -7.108 1.399 19.012 1.00 89.00 97 SER A C 1
ATOM 732 O O . SER A 1 97 ? -6.469 1.179 20.044 1.00 89.00 97 SER A O 1
ATOM 734 N N . ASN A 1 98 ? -6.683 0.945 17.829 1.00 87.81 98 ASN A N 1
ATOM 735 C CA . ASN A 1 98 ? -5.497 0.116 17.646 1.00 87.81 98 ASN A CA 1
ATOM 736 C C . ASN A 1 98 ? -4.233 0.968 17.455 1.00 87.81 98 ASN A C 1
ATOM 738 O O . ASN A 1 98 ? -3.858 1.334 16.337 1.00 87.81 98 ASN A O 1
ATOM 742 N N . TYR A 1 99 ? -3.522 1.212 18.555 1.00 86.69 99 TYR A N 1
ATOM 743 C CA . TYR A 1 99 ? -2.266 1.968 18.559 1.00 86.69 99 TYR A CA 1
ATOM 744 C C . TYR A 1 99 ? -1.157 1.343 17.697 1.00 86.69 99 TYR A C 1
ATOM 746 O O . TYR A 1 99 ? -0.372 2.075 17.091 1.00 86.69 99 TYR A O 1
ATOM 754 N N . TYR A 1 100 ? -1.100 0.011 17.589 1.00 86.44 100 TYR A N 1
ATOM 755 C CA . TYR A 1 100 ? -0.110 -0.669 16.745 1.00 86.44 100 TYR A CA 1
ATOM 756 C C . TYR A 1 100 ? -0.358 -0.394 15.265 1.00 86.44 100 TYR A C 1
ATOM 758 O O . TYR A 1 100 ? 0.577 -0.110 14.517 1.00 86.44 100 TYR A O 1
ATOM 766 N N . GLY A 1 101 ? -1.621 -0.431 14.845 1.00 84.50 101 GLY A N 1
ATOM 767 C CA . GLY A 1 101 ? -1.990 -0.121 13.470 1.00 84.50 101 GLY A CA 1
ATOM 768 C C . GLY A 1 101 ? -1.751 1.349 13.111 1.00 84.50 101 GLY A C 1
ATOM 769 O O . GLY A 1 101 ? -1.312 1.647 11.999 1.00 84.50 101 GLY A O 1
ATOM 770 N N . LEU A 1 102 ? -1.925 2.264 14.068 1.00 87.31 102 LEU A N 1
ATOM 771 C CA . LEU A 1 102 ? -1.614 3.682 13.883 1.00 87.31 102 LEU A CA 1
ATOM 772 C C . LEU A 1 102 ? -0.100 3.917 13.733 1.00 87.31 102 LEU A C 1
ATOM 774 O O . LEU A 1 102 ? 0.329 4.609 12.807 1.00 87.31 102 LEU A O 1
ATOM 778 N N . ALA A 1 103 ? 0.720 3.275 14.573 1.00 88.88 103 ALA A N 1
ATOM 779 C CA . ALA A 1 103 ? 2.178 3.306 14.444 1.00 88.88 103 ALA A CA 1
ATOM 780 C C . ALA A 1 103 ? 2.646 2.705 13.107 1.00 88.88 103 ALA A C 1
ATOM 782 O O . ALA A 1 103 ? 3.493 3.284 12.429 1.00 88.88 103 ALA A O 1
ATOM 783 N N . MET A 1 104 ? 2.057 1.582 12.689 1.00 88.06 104 MET A N 1
ATOM 784 C CA . MET A 1 104 ? 2.346 0.952 11.399 1.00 88.06 104 MET A CA 1
ATOM 785 C C . MET A 1 104 ? 1.994 1.875 10.226 1.00 88.06 104 MET A C 1
ATOM 787 O O . MET A 1 104 ? 2.829 2.075 9.344 1.00 88.06 104 MET A O 1
ATOM 791 N N . THR A 1 105 ? 0.824 2.517 10.261 1.00 89.00 105 THR A N 1
ATOM 792 C CA . THR A 1 105 ? 0.391 3.495 9.249 1.00 89.00 105 THR A CA 1
ATOM 793 C C . THR A 1 105 ? 1.377 4.660 9.149 1.00 89.00 105 THR A C 1
ATOM 795 O O . THR A 1 105 ? 1.796 5.026 8.048 1.00 89.00 105 THR A O 1
ATOM 798 N N . ALA A 1 106 ? 1.801 5.223 10.285 1.00 88.50 106 ALA A N 1
ATOM 799 C CA . ALA A 1 106 ? 2.771 6.314 10.322 1.00 88.50 106 ALA A CA 1
ATOM 800 C C . ALA A 1 106 ? 4.137 5.882 9.761 1.00 88.50 106 ALA A C 1
ATOM 802 O O . ALA A 1 106 ? 4.673 6.537 8.863 1.00 88.50 106 ALA A O 1
ATOM 803 N N . CYS A 1 107 ? 4.671 4.747 10.222 1.00 89.06 107 CYS A N 1
ATOM 804 C CA . CYS A 1 107 ? 5.937 4.191 9.745 1.00 89.06 107 CYS A CA 1
ATOM 805 C C . CYS A 1 107 ? 5.913 3.923 8.239 1.00 89.06 107 CYS A C 1
ATOM 807 O O . CYS A 1 107 ? 6.850 4.291 7.531 1.00 89.06 107 CYS A O 1
ATOM 809 N N . TYR A 1 108 ? 4.839 3.317 7.732 1.00 85.81 108 TYR A N 1
ATOM 810 C CA . TYR A 1 108 ? 4.717 2.996 6.316 1.00 85.81 108 TYR A CA 1
ATOM 811 C C . TYR A 1 108 ? 4.553 4.263 5.471 1.00 85.81 108 TYR A C 1
ATOM 813 O O . TYR A 1 108 ? 5.181 4.374 4.423 1.00 85.81 108 TYR A O 1
ATOM 821 N N . THR A 1 109 ? 3.802 5.260 5.948 1.00 87.00 109 THR A N 1
ATOM 822 C CA . THR A 1 109 ? 3.665 6.563 5.275 1.00 87.00 109 THR A CA 1
ATOM 823 C C . THR A 1 109 ? 5.018 7.261 5.141 1.00 87.00 109 THR A C 1
ATOM 825 O O . THR A 1 109 ? 5.387 7.690 4.048 1.00 87.00 109 THR A O 1
ATOM 828 N N . VAL A 1 110 ? 5.797 7.328 6.225 1.00 86.12 110 VAL A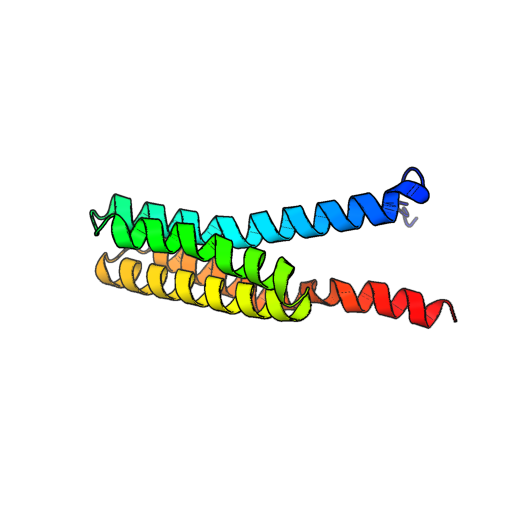 N 1
ATOM 829 C CA . VAL A 1 110 ? 7.142 7.921 6.207 1.00 86.12 110 VAL A CA 1
ATOM 830 C C . VAL A 1 110 ? 8.068 7.122 5.291 1.00 86.12 110 VAL A C 1
ATOM 832 O O . VAL A 1 110 ? 8.729 7.692 4.421 1.00 86.12 110 VAL A O 1
ATOM 835 N N . ASN A 1 111 ? 8.098 5.798 5.436 1.00 84.56 111 ASN A N 1
ATOM 836 C CA . ASN A 1 111 ? 8.990 4.956 4.651 1.00 84.56 111 ASN A CA 1
ATOM 837 C C . ASN A 1 111 ? 8.663 5.023 3.153 1.00 84.56 111 ASN A C 1
ATOM 839 O O . ASN A 1 111 ? 9.557 5.203 2.328 1.00 84.56 111 ASN A O 1
ATOM 843 N N . TYR A 1 112 ? 7.386 4.944 2.789 1.00 81.44 112 TYR A N 1
ATOM 844 C CA . TYR A 1 112 ? 6.952 4.931 1.398 1.00 81.44 112 TYR A CA 1
ATOM 845 C C . TYR A 1 112 ? 7.010 6.326 0.751 1.00 81.44 112 TYR A C 1
ATOM 847 O O . TYR A 1 112 ? 7.681 6.507 -0.265 1.00 81.44 112 TYR A O 1
ATOM 855 N N . PHE A 1 113 ? 6.392 7.344 1.357 1.00 80.50 113 PHE A N 1
ATOM 856 C CA . PHE A 1 113 ? 6.255 8.663 0.726 1.00 80.50 113 PHE A CA 1
ATOM 857 C C . PHE A 1 113 ? 7.400 9.637 1.017 1.00 80.50 113 PHE A C 1
ATOM 859 O O . PHE A 1 113 ? 7.630 10.532 0.204 1.00 80.50 113 PHE A O 1
ATOM 866 N N . LEU A 1 114 ? 8.137 9.496 2.125 1.00 76.56 114 LEU A N 1
ATOM 867 C CA . LEU A 1 114 ? 9.220 10.433 2.480 1.00 76.56 114 LEU A CA 1
ATOM 868 C C . LEU A 1 114 ? 10.620 9.862 2.223 1.00 76.56 114 LEU A C 1
ATOM 870 O O . LEU A 1 114 ? 11.515 10.594 1.798 1.00 76.56 114 LEU A O 1
ATOM 874 N N . ILE A 1 115 ? 10.823 8.564 2.469 1.00 72.75 115 ILE A N 1
ATOM 875 C CA . ILE A 1 115 ? 12.132 7.912 2.305 1.00 72.75 115 ILE A CA 1
ATOM 876 C C . ILE A 1 115 ? 12.264 7.293 0.909 1.00 72.75 115 ILE A C 1
ATOM 878 O O . ILE A 1 115 ? 13.238 7.556 0.197 1.00 72.75 115 ILE A O 1
ATOM 882 N N . THR A 1 116 ? 11.284 6.501 0.470 1.00 61.09 116 THR A N 1
ATOM 883 C CA . THR A 1 116 ? 11.362 5.768 -0.807 1.00 61.09 116 THR A CA 1
ATOM 884 C C . THR A 1 116 ? 11.233 6.696 -2.021 1.00 61.09 116 THR A C 1
ATOM 886 O O . THR A 1 116 ? 11.854 6.446 -3.057 1.00 61.09 116 THR A O 1
ATOM 889 N N . THR A 1 117 ? 10.571 7.849 -1.890 1.00 52.72 117 THR A N 1
ATOM 890 C CA . THR A 1 117 ? 10.598 8.927 -2.900 1.00 52.72 117 THR A CA 1
ATOM 891 C C . THR A 1 117 ? 12.003 9.484 -3.155 1.00 52.72 117 THR A C 1
ATOM 893 O O . THR A 1 117 ? 12.273 9.931 -4.268 1.00 52.72 117 THR A O 1
ATOM 896 N N . ARG A 1 118 ? 12.957 9.376 -2.213 1.00 42.00 118 ARG A N 1
ATOM 897 C CA . ARG A 1 118 ? 14.379 9.674 -2.491 1.00 42.00 118 ARG A CA 1
ATOM 898 C C . ARG A 1 118 ? 15.109 8.539 -3.207 1.00 42.00 118 ARG A C 1
ATOM 900 O O . ARG A 1 118 ? 16.040 8.805 -3.972 1.00 42.00 118 ARG A O 1
ATOM 907 N N . PHE A 1 119 ? 14.680 7.292 -3.010 1.00 43.84 119 PHE A N 1
ATOM 908 C CA . PHE A 1 119 ? 15.210 6.145 -3.747 1.00 43.84 119 PHE A CA 1
ATOM 909 C C . PHE A 1 119 ? 14.654 6.046 -5.163 1.00 43.84 119 PHE A C 1
ATOM 911 O O . PHE A 1 119 ? 15.364 5.555 -6.023 1.00 43.84 119 PHE A O 1
ATOM 918 N N . SER A 1 120 ? 13.493 6.634 -5.467 1.00 44.06 120 SER A N 1
ATOM 919 C CA . SER A 1 120 ? 12.962 6.822 -6.830 1.00 44.06 120 SER A CA 1
ATOM 920 C C . SER A 1 120 ? 13.926 7.477 -7.843 1.00 44.06 120 SER A C 1
ATOM 922 O O . SER A 1 120 ? 13.597 7.539 -9.027 1.00 44.06 120 SER A O 1
ATOM 924 N N . ASN A 1 121 ? 15.116 7.923 -7.444 1.00 44.84 121 ASN A N 1
ATOM 925 C CA . ASN A 1 121 ? 16.203 8.278 -8.357 1.00 44.84 121 ASN A CA 1
ATOM 926 C C . ASN A 1 121 ? 16.829 7.074 -9.107 1.00 44.84 121 ASN A C 1
ATOM 928 O O . ASN A 1 121 ? 17.965 7.160 -9.583 1.00 44.84 121 ASN A O 1
ATOM 932 N N . TRP A 1 122 ? 16.123 5.943 -9.213 1.00 47.44 122 TRP A N 1
ATOM 933 C CA . TRP A 1 122 ? 16.557 4.765 -9.970 1.00 47.44 122 TRP A CA 1
ATOM 934 C C . TRP A 1 122 ? 16.655 5.048 -11.478 1.00 47.44 122 TRP A C 1
ATOM 936 O O . TRP A 1 122 ? 17.633 4.631 -12.094 1.00 47.44 122 TRP A O 1
ATOM 946 N N . ASP A 1 123 ? 15.731 5.833 -12.048 1.00 51.56 123 ASP A N 1
ATOM 947 C CA . ASP A 1 123 ? 15.848 6.306 -13.438 1.00 51.56 123 ASP A CA 1
ATOM 948 C C . ASP A 1 123 ? 16.937 7.381 -13.569 1.00 51.56 123 ASP A C 1
ATOM 950 O O . ASP A 1 123 ? 17.680 7.392 -14.546 1.00 51.56 123 ASP A O 1
ATOM 954 N N . THR A 1 124 ? 17.124 8.234 -12.556 1.00 47.56 124 THR A N 1
ATOM 955 C CA . THR A 1 124 ? 18.114 9.319 -12.602 1.00 47.56 124 THR A CA 1
ATOM 956 C C . THR A 1 124 ? 19.544 8.793 -12.658 1.00 47.56 124 THR A C 1
ATOM 958 O O . THR A 1 124 ? 20.357 9.381 -13.356 1.00 47.56 124 THR A O 1
ATOM 961 N N . ARG A 1 125 ? 19.877 7.679 -11.983 1.00 45.06 125 ARG A N 1
ATOM 962 C CA . ARG A 1 125 ? 21.233 7.088 -12.032 1.00 45.06 125 ARG A CA 1
ATOM 963 C C . ARG A 1 125 ? 21.520 6.326 -13.327 1.00 45.06 125 ARG A C 1
ATOM 965 O O . ARG A 1 125 ? 22.652 6.378 -13.801 1.00 45.06 125 ARG A O 1
ATOM 972 N N . ALA A 1 126 ? 20.527 5.636 -13.889 1.00 50.03 126 ALA A N 1
ATOM 973 C CA . ALA A 1 126 ? 20.659 4.983 -15.192 1.00 50.03 126 ALA A CA 1
ATOM 974 C C . ALA A 1 126 ? 20.763 6.026 -16.321 1.00 50.03 126 ALA A C 1
ATOM 976 O O . ALA A 1 126 ? 21.686 5.961 -17.129 1.00 50.03 126 ALA A O 1
ATOM 977 N N . ALA A 1 127 ? 19.916 7.060 -16.289 1.00 47.78 127 ALA A N 1
ATOM 978 C CA . ALA A 1 127 ? 19.942 8.167 -17.242 1.00 47.78 127 ALA A CA 1
ATOM 979 C C . ALA A 1 127 ? 21.180 9.075 -17.087 1.00 47.78 127 ALA A C 1
ATOM 981 O O . ALA A 1 127 ? 21.685 9.590 -18.083 1.00 47.78 127 ALA A O 1
ATOM 982 N N . LEU A 1 128 ? 21.716 9.262 -15.867 1.00 47.00 128 LEU A N 1
ATOM 983 C CA . LEU A 1 128 ? 22.995 9.967 -15.677 1.00 47.00 128 LEU A CA 1
ATOM 984 C C . LEU A 1 128 ? 24.156 9.189 -16.290 1.00 47.00 128 LEU A C 1
ATOM 986 O O . LEU A 1 128 ? 25.023 9.802 -16.899 1.00 47.00 128 LEU A O 1
ATOM 990 N N . LYS A 1 129 ? 24.193 7.860 -16.120 1.00 50.53 129 LYS A N 1
ATOM 991 C CA . LYS A 1 129 ? 25.250 7.023 -16.705 1.00 50.53 129 LYS A CA 1
ATOM 992 C C . LYS A 1 129 ? 25.227 7.072 -18.230 1.00 50.53 129 LYS A C 1
ATOM 994 O O . LYS A 1 129 ? 26.287 7.149 -18.833 1.00 50.53 129 LYS A O 1
ATOM 999 N N . GLU A 1 130 ? 24.043 7.089 -18.838 1.00 49.56 130 GLU A N 1
ATOM 1000 C CA . GLU A 1 130 ? 23.889 7.225 -20.290 1.00 49.56 130 GLU A CA 1
ATOM 1001 C C . GLU A 1 130 ? 24.311 8.616 -20.799 1.00 49.56 130 GLU A C 1
ATOM 1003 O O . GLU A 1 130 ? 24.927 8.728 -21.856 1.00 49.56 130 GLU A O 1
ATOM 1008 N N . LYS A 1 131 ? 24.043 9.682 -20.030 1.00 45.81 131 LYS A N 1
ATOM 1009 C CA . LYS A 1 131 ? 24.492 11.046 -20.359 1.00 45.81 131 LYS A CA 1
ATOM 1010 C C . LYS A 1 131 ? 25.974 11.310 -20.089 1.00 45.81 131 LYS A C 1
ATOM 1012 O O . LYS A 1 131 ? 26.528 12.190 -20.727 1.00 45.81 131 LYS A O 1
ATOM 1017 N N . LEU A 1 132 ? 26.596 10.593 -19.153 1.00 50.19 132 LEU A N 1
ATOM 1018 C CA . LEU A 1 132 ? 28.031 10.689 -18.842 1.00 50.19 132 LEU A CA 1
ATOM 1019 C C . LEU A 1 132 ? 28.903 9.792 -19.739 1.00 50.19 132 LEU A C 1
ATOM 1021 O O . LEU A 1 132 ? 30.125 9.876 -19.665 1.00 50.19 132 LEU A O 1
ATOM 1025 N N . ALA A 1 133 ? 28.288 8.921 -20.544 1.00 52.50 133 ALA A N 1
ATOM 1026 C CA . ALA A 1 133 ? 28.958 8.046 -21.509 1.00 52.50 133 ALA A CA 1
ATOM 1027 C C . ALA A 1 133 ? 28.922 8.583 -22.959 1.00 52.50 133 ALA A C 1
ATOM 1029 O O . ALA A 1 133 ? 29.393 7.899 -23.867 1.00 52.50 133 ALA A O 1
ATOM 1030 N N . LYS A 1 134 ? 28.358 9.779 -23.170 1.00 43.22 134 LYS A N 1
ATOM 1031 C CA . LYS A 1 134 ? 28.448 10.575 -24.404 1.00 43.22 134 LYS A CA 1
ATOM 1032 C C . LYS A 1 134 ? 29.345 11.778 -24.153 1.00 43.22 134 LYS A C 1
ATOM 1034 O O . LYS A 1 134 ? 30.032 12.177 -25.114 1.00 43.22 134 LYS A O 1
#

Sequence (134 aa):
MTGRSSFDPGNPEYGDKVAKVSRKTLLVGLVCGLPCIAAELYLYYGYRRDVAFAHLGSTLIPVAVQLLMGSNSARNSVDWVTAGNLLSIFVVTLLESNYYGLAMTACYTVNYFLITTRFSNWDTRAALKEKLAK

Radius of gyration: 18.67 Å; chains: 1; bounding box: 60×23×43 Å

Organism: Timema genevievae (NCBI:txid629358)

Foldseek 3Di:
DDDPPPPPPPDPVCPVVVVVVVVVVVLLVLLQPLLQVLLVLCVVVPHDNVVNVVSNVLSCQLVVCCVPPNDVSSVVSSVVSNVVSLVSLCVSCVVVVPPVSVVVSVVCCCCVVPVVVVVVCPVVVVVVVVVVVD

pLDDT: mean 74.96, std 17.64, range [35.91, 93.06]

Secondary structure (DSSP, 8-state):
---------S-HHHHHHHHHHHHHHHHHHHHHHHHHHHHHHHHHTT--HHHHHHHHHHTHHHHHHHHHH-HHHHHHHHHHHHHHHHHHHHHHHHHTT-HHHHHHHHHHHIIIIIIIHHHTTHHHHHHHHHHH--